Protein AF-A0A1I4AYC9-F1 (afdb_monomer_lite)

Secondary structure (DSSP, 8-state):
--GGG----HHHHHHHHHHHHHHHT-TT-GGGSTT--HHHHHHHHHHTTTTHHHIIIIIHHH-SS---HHHHHHHHHHHHHHH-

Structure (mmCIF, N/CA/C/O backbone):
data_AF-A0A1I4AYC9-F1
#
_entry.id   AF-A0A1I4AYC9-F1
#
loop_
_atom_site.group_PDB
_atom_site.id
_atom_site.type_symbol
_atom_site.label_atom_id
_atom_site.label_alt_id
_atom_site.label_comp_id
_atom_site.label_asym_id
_atom_site.label_entity_id
_atom_site.label_seq_id
_atom_site.pdbx_PDB_ins_code
_atom_site.Cartn_x
_atom_site.Cartn_y
_atom_site.Cartn_z
_atom_site.occupancy
_atom_site.B_iso_or_equiv
_atom_site.auth_seq_id
_atom_site.auth_comp_id
_atom_site.auth_asym_id
_atom_site.auth_atom_id
_atom_site.pdbx_PDB_model_num
ATOM 1 N N . MET A 1 1 ? 11.992 -3.817 -8.089 1.00 79.69 1 MET A N 1
ATOM 2 C CA . MET A 1 1 ? 10.562 -3.832 -7.708 1.00 79.69 1 MET A CA 1
ATOM 3 C C . MET A 1 1 ? 10.209 -5.188 -7.113 1.00 79.69 1 MET A C 1
ATOM 5 O O . MET A 1 1 ? 10.345 -6.187 -7.806 1.00 79.69 1 MET A O 1
ATOM 9 N N . LEU A 1 2 ? 9.797 -5.227 -5.842 1.00 89.94 2 LEU A N 1
ATOM 10 C CA . LEU A 1 2 ? 9.631 -6.472 -5.072 1.00 89.94 2 LEU A CA 1
ATOM 11 C C . LEU A 1 2 ? 8.342 -7.247 -5.391 1.00 89.94 2 LEU A C 1
ATOM 13 O O . LEU A 1 2 ? 8.342 -8.469 -5.368 1.00 89.94 2 LEU A O 1
ATOM 17 N N . TYR A 1 3 ? 7.239 -6.557 -5.679 1.00 93.50 3 TYR A N 1
ATOM 18 C CA . TYR A 1 3 ? 5.915 -7.186 -5.754 1.00 93.50 3 TYR A CA 1
ATOM 19 C C . TYR A 1 3 ? 5.820 -8.418 -6.683 1.00 93.50 3 TYR A C 1
ATOM 21 O O . TYR A 1 3 ? 5.293 -9.435 -6.234 1.00 93.50 3 TYR A O 1
ATOM 29 N N . PRO A 1 4 ? 6.398 -8.421 -7.904 1.00 93.44 4 PRO A N 1
ATOM 30 C CA . PRO A 1 4 ? 6.345 -9.588 -8.791 1.00 93.44 4 PRO A CA 1
ATOM 31 C C . PRO A 1 4 ? 7.062 -10.838 -8.261 1.00 93.44 4 PRO A C 1
ATOM 33 O O . PRO A 1 4 ? 6.873 -11.920 -8.809 1.00 93.44 4 PRO A O 1
ATOM 36 N N . THR A 1 5 ? 7.907 -10.710 -7.232 1.00 94.69 5 THR A N 1
ATOM 37 C CA . THR A 1 5 ? 8.619 -11.843 -6.620 1.00 94.69 5 THR A CA 1
ATOM 38 C C . THR A 1 5 ? 7.881 -12.420 -5.413 1.00 94.69 5 THR A C 1
ATOM 40 O O . THR A 1 5 ? 8.381 -13.353 -4.787 1.00 94.69 5 THR A O 1
ATOM 43 N N . ILE A 1 6 ? 6.731 -11.852 -5.039 1.00 94.19 6 ILE A N 1
ATOM 44 C CA . ILE A 1 6 ? 5.921 -12.307 -3.908 1.00 94.19 6 ILE A CA 1
ATOM 45 C C . ILE A 1 6 ? 4.895 -13.321 -4.416 1.00 94.19 6 ILE A C 1
ATOM 47 O O . ILE A 1 6 ? 4.127 -13.039 -5.332 1.00 94.19 6 ILE A O 1
ATOM 51 N N . THR A 1 7 ? 4.857 -14.497 -3.790 1.00 95.75 7 THR A N 1
ATOM 52 C CA . THR A 1 7 ? 3.782 -15.474 -4.005 1.00 95.75 7 THR A CA 1
ATOM 53 C C . THR A 1 7 ? 2.657 -15.190 -3.016 1.00 95.75 7 THR A C 1
ATOM 55 O O . THR A 1 7 ? 2.891 -15.161 -1.811 1.00 95.75 7 THR A O 1
ATOM 58 N N . ILE A 1 8 ? 1.451 -14.952 -3.534 1.00 94.62 8 ILE A N 1
ATOM 59 C CA . ILE A 1 8 ? 0.232 -14.779 -2.737 1.00 94.62 8 ILE A CA 1
ATOM 60 C C . ILE A 1 8 ? -0.507 -16.116 -2.770 1.00 94.62 8 ILE A C 1
ATOM 62 O O . ILE A 1 8 ? -1.257 -16.391 -3.705 1.00 94.62 8 ILE A O 1
ATOM 66 N N . ASP A 1 9 ? -0.222 -16.963 -1.789 1.00 96.25 9 ASP A N 1
ATOM 67 C CA . ASP A 1 9 ? -0.877 -18.251 -1.573 1.00 96.25 9 ASP A CA 1
ATOM 68 C C . ASP A 1 9 ? -1.757 -18.216 -0.313 1.00 96.25 9 ASP A C 1
ATOM 70 O O . ASP A 1 9 ? -1.861 -17.192 0.369 1.00 96.25 9 ASP A O 1
ATOM 74 N N . ASP A 1 10 ? -2.393 -19.342 0.006 1.00 97.00 10 ASP A N 1
ATOM 75 C CA . ASP A 1 10 ? -3.266 -19.459 1.178 1.00 97.00 10 ASP A CA 1
ATOM 76 C C . ASP A 1 10 ? -2.523 -19.123 2.483 1.00 97.00 10 ASP A C 1
ATOM 78 O O . ASP A 1 10 ? -3.070 -18.447 3.353 1.00 97.00 10 ASP A O 1
ATOM 82 N N . SER A 1 11 ? -1.240 -19.493 2.594 1.00 97.12 11 SER A N 1
ATOM 83 C CA . SER A 1 11 ? -0.427 -19.164 3.770 1.00 97.12 11 SER A CA 1
ATOM 84 C C . SER A 1 11 ? -0.194 -17.659 3.904 1.00 97.12 11 SER A C 1
ATOM 86 O O . SER A 1 11 ? -0.140 -17.143 5.024 1.00 97.12 11 SER A O 1
ATOM 88 N N . PHE A 1 12 ? -0.027 -16.945 2.791 1.00 96.19 12 PHE A N 1
ATOM 89 C CA . PHE A 1 12 ? 0.087 -15.492 2.796 1.00 96.19 12 PHE A CA 1
ATOM 90 C C . PHE A 1 12 ? -1.239 -14.830 3.191 1.00 96.19 12 PHE A C 1
ATOM 92 O O . PHE A 1 12 ? -1.239 -13.872 3.967 1.00 96.19 12 PHE A O 1
ATOM 99 N N . MET A 1 13 ? -2.372 -15.361 2.720 1.00 95.94 13 MET A N 1
ATOM 100 C CA . MET A 1 13 ? -3.703 -14.871 3.100 1.00 95.94 13 MET A CA 1
ATOM 101 C C . MET A 1 13 ? -3.988 -15.080 4.593 1.00 95.94 13 MET A C 1
ATOM 103 O O . MET A 1 13 ? -4.449 -14.153 5.263 1.00 95.94 13 MET A O 1
ATOM 107 N N . ASP A 1 14 ? -3.618 -16.237 5.144 1.00 97.12 14 ASP A N 1
ATOM 108 C CA . ASP A 1 14 ? -3.706 -16.510 6.581 1.00 97.12 14 ASP A CA 1
ATOM 109 C C . ASP A 1 14 ? -2.858 -15.527 7.395 1.00 97.12 14 ASP A C 1
ATOM 111 O O . ASP A 1 14 ? -3.302 -15.011 8.425 1.00 97.12 14 ASP A O 1
ATOM 115 N N . LEU A 1 15 ? -1.646 -15.218 6.922 1.00 96.81 15 LEU A N 1
ATOM 116 C CA . LEU A 1 15 ? -0.778 -14.231 7.560 1.00 96.81 15 LEU A CA 1
ATOM 117 C C . LEU A 1 15 ? -1.416 -12.835 7.561 1.00 96.81 15 LEU A C 1
ATOM 119 O O . LEU A 1 15 ? -1.363 -12.142 8.581 1.00 96.81 15 LEU A O 1
ATOM 123 N N . ILE A 1 16 ? -2.042 -12.415 6.455 1.00 94.69 16 ILE A N 1
ATOM 124 C CA . ILE A 1 16 ? -2.769 -11.139 6.394 1.00 94.69 16 ILE A CA 1
ATOM 125 C C . ILE A 1 16 ? -3.860 -11.109 7.463 1.00 94.69 16 ILE A C 1
ATOM 127 O O . ILE A 1 16 ? -3.939 -10.130 8.211 1.00 94.69 16 ILE A O 1
ATOM 131 N N . GLN A 1 17 ? -4.672 -12.163 7.565 1.00 94.44 17 GLN A N 1
ATOM 132 C CA . GLN A 1 17 ? -5.761 -12.217 8.537 1.00 94.44 17 GLN A CA 1
ATOM 133 C C . GLN A 1 17 ? -5.232 -12.153 9.976 1.00 94.44 17 GLN A C 1
ATOM 135 O O . GLN A 1 17 ? -5.671 -11.303 10.749 1.00 94.44 17 GLN A O 1
ATOM 140 N N . GLN A 1 18 ? -4.208 -12.945 10.307 1.00 96.94 18 GLN A N 1
ATOM 141 C CA . GLN A 1 18 ? -3.583 -12.937 11.635 1.00 96.94 18 GLN A CA 1
ATOM 142 C C . GLN A 1 18 ? -3.030 -11.555 12.012 1.00 96.94 18 GLN A C 1
ATOM 144 O O . GLN A 1 18 ? -3.228 -11.077 13.133 1.00 96.94 18 GLN A O 1
ATOM 149 N N . VAL A 1 19 ? -2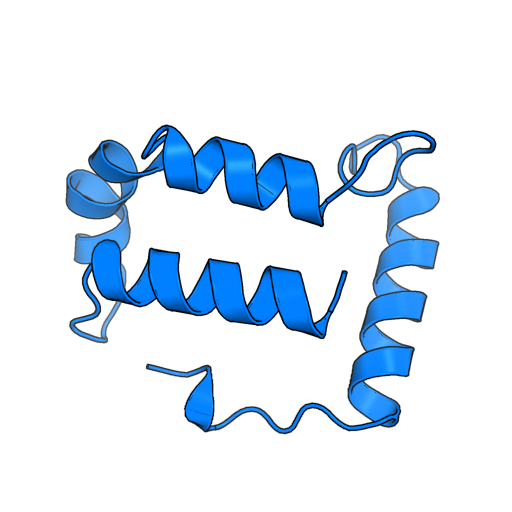.361 -10.873 11.075 1.00 95.06 19 VAL A N 1
ATOM 150 C CA . VAL A 1 19 ? -1.838 -9.518 11.302 1.00 95.06 19 VAL A CA 1
ATOM 151 C C . VAL A 1 19 ? -2.975 -8.518 11.510 1.00 95.06 19 VAL A C 1
ATOM 153 O O . VAL A 1 19 ? -2.859 -7.635 12.365 1.00 95.06 19 VAL A O 1
ATOM 156 N N . ARG A 1 20 ? -4.073 -8.631 10.755 1.00 93.56 20 ARG A N 1
ATOM 157 C CA . ARG A 1 20 ? -5.246 -7.760 10.916 1.00 93.56 20 ARG A CA 1
ATOM 158 C C . ARG A 1 20 ? -5.917 -7.971 12.268 1.00 93.56 20 ARG A C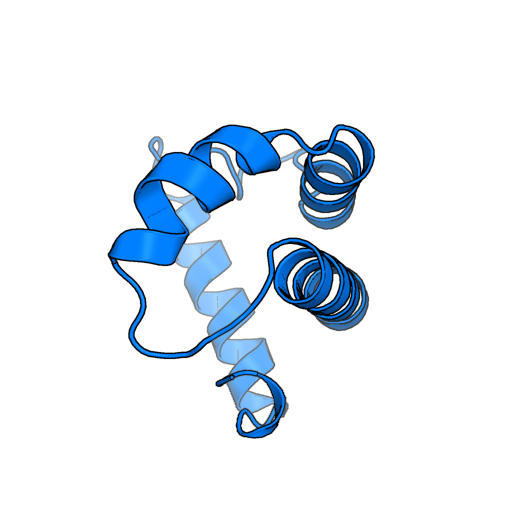 1
ATOM 160 O O . ARG A 1 20 ? -6.169 -6.983 12.958 1.00 93.56 20 ARG A O 1
ATOM 167 N N . ASP A 1 21 ? -6.117 -9.220 12.673 1.00 94.56 21 ASP A N 1
ATOM 168 C CA . ASP A 1 21 ? -6.725 -9.571 13.957 1.00 94.56 21 ASP A CA 1
ATOM 169 C C . ASP A 1 21 ? -5.881 -9.048 15.116 1.00 94.56 21 ASP A C 1
ATOM 171 O O . ASP A 1 21 ? -6.397 -8.367 16.003 1.00 94.56 21 ASP A O 1
ATOM 175 N N . HIS A 1 22 ? -4.564 -9.256 15.070 1.00 95.81 22 HIS A N 1
ATOM 176 C CA . HIS A 1 22 ? -3.660 -8.732 16.088 1.00 95.81 22 HIS A CA 1
ATOM 177 C C . HIS A 1 22 ? -3.682 -7.196 16.148 1.00 95.81 22 HIS A C 1
ATOM 179 O O . HIS A 1 22 ? -3.822 -6.611 17.221 1.00 95.81 22 HIS A O 1
ATOM 185 N N . ARG A 1 23 ? -3.606 -6.513 14.996 1.00 95.38 23 ARG A N 1
ATOM 186 C CA . ARG A 1 23 ? -3.655 -5.042 14.946 1.00 95.38 23 ARG A CA 1
ATOM 187 C C . ARG A 1 23 ? -5.004 -4.487 15.405 1.00 95.38 23 ARG A C 1
ATOM 189 O O . ARG A 1 23 ? -5.034 -3.378 15.932 1.00 95.38 23 ARG A O 1
ATOM 196 N N . SER A 1 24 ? -6.107 -5.220 15.234 1.00 94.25 24 SER A N 1
ATOM 197 C CA . SER A 1 24 ? -7.449 -4.761 15.630 1.00 94.25 24 SER A CA 1
ATOM 198 C C . SER A 1 24 ? -7.536 -4.479 17.135 1.00 94.25 24 SER A C 1
ATOM 200 O O . SER A 1 24 ? -8.185 -3.515 17.558 1.00 94.25 24 SER A O 1
ATOM 202 N N . GLN A 1 25 ? -6.771 -5.246 17.920 1.00 93.75 25 GLN A N 1
ATOM 203 C CA . GLN A 1 25 ? -6.652 -5.139 19.373 1.00 93.75 25 GLN A CA 1
ATOM 204 C C . GLN A 1 25 ? -5.873 -3.891 19.811 1.00 93.75 25 GLN A C 1
ATOM 206 O O . GLN A 1 25 ? -6.001 -3.451 20.953 1.00 93.75 25 GLN A O 1
ATOM 211 N N . LEU A 1 26 ? -5.088 -3.280 18.917 1.00 94.50 26 LEU A N 1
ATOM 212 C CA . LEU A 1 26 ? -4.269 -2.113 19.227 1.00 94.50 26 LEU A CA 1
ATOM 213 C C . LEU A 1 26 ? -5.038 -0.817 18.912 1.00 94.50 26 LEU A C 1
ATOM 215 O O . LEU A 1 26 ? -5.540 -0.644 17.798 1.00 94.50 26 LEU A O 1
ATOM 219 N N . PRO A 1 27 ? -5.148 0.144 19.849 1.00 90.56 27 PRO A N 1
ATOM 220 C CA . PRO A 1 27 ? -5.852 1.406 19.598 1.00 90.56 27 PRO A CA 1
ATOM 221 C C . PRO A 1 27 ? -5.141 2.280 18.555 1.00 90.56 27 PRO A C 1
ATOM 223 O O . PRO A 1 27 ? -5.789 3.042 17.848 1.00 90.56 27 PRO A O 1
ATOM 226 N N . ILE A 1 28 ? -3.824 2.116 18.411 1.00 94.25 28 ILE A N 1
ATOM 227 C CA . ILE A 1 28 ? -2.973 2.879 17.488 1.00 94.25 28 ILE A CA 1
ATOM 228 C C . ILE A 1 28 ? -3.083 2.439 16.019 1.00 94.25 28 ILE A C 1
ATOM 230 O O . ILE A 1 28 ? -2.444 3.038 15.159 1.00 94.25 28 ILE A O 1
ATOM 234 N N . CYS A 1 29 ? -3.857 1.393 15.714 1.00 94.62 29 CYS A N 1
ATOM 235 C CA . CYS A 1 29 ? -4.027 0.873 14.357 1.00 94.62 29 CYS A CA 1
ATOM 236 C C . CYS A 1 29 ? -5.427 1.220 13.819 1.00 94.62 29 CYS A C 1
ATOM 238 O O . CYS A 1 29 ? -6.329 0.382 13.884 1.00 94.62 29 CYS A O 1
ATOM 240 N N . PRO A 1 30 ? -5.642 2.439 13.283 1.00 90.44 30 PRO A N 1
ATOM 241 C CA . PRO A 1 30 ? -6.956 2.863 12.796 1.00 90.44 30 PRO A CA 1
ATOM 242 C C . PRO A 1 30 ? -7.419 2.068 11.567 1.00 90.44 30 PRO A C 1
ATOM 244 O O . PRO A 1 30 ? -8.609 1.893 11.354 1.00 90.44 30 PRO A O 1
ATOM 247 N N . SER A 1 31 ? -6.482 1.531 10.786 1.00 89.62 31 SER A N 1
ATOM 248 C CA . SER A 1 31 ? -6.718 0.838 9.514 1.00 89.62 31 SER A CA 1
ATOM 249 C C . SER A 1 31 ? -7.488 -0.491 9.630 1.00 89.62 31 SER A C 1
ATOM 251 O O . SER A 1 31 ? -8.004 -1.009 8.646 1.00 89.62 31 SER A O 1
ATOM 253 N N . VAL A 1 32 ? -7.585 -1.062 10.827 1.00 91.38 32 VAL A N 1
ATOM 254 C CA . VAL A 1 32 ? -8.249 -2.354 11.088 1.00 91.38 32 VAL A CA 1
ATOM 255 C C . VAL A 1 32 ? -9.453 -2.211 12.019 1.00 91.38 32 VAL A C 1
ATOM 257 O O . VAL A 1 32 ? -9.965 -3.204 12.528 1.00 91.38 32 VAL A O 1
ATOM 260 N N . LYS A 1 33 ? -9.889 -0.973 12.278 1.00 89.06 33 LYS A N 1
ATOM 261 C CA . LYS A 1 33 ? -11.077 -0.703 13.088 1.00 89.06 33 LYS A CA 1
ATOM 262 C C . LYS A 1 33 ? -12.347 -1.014 12.305 1.00 89.06 33 LYS A C 1
ATOM 264 O O . LYS A 1 33 ? -12.376 -0.957 11.075 1.00 89.06 33 LYS A O 1
ATOM 269 N N . GLU A 1 34 ? -13.395 -1.355 13.046 1.00 87.00 34 GLU A N 1
ATOM 270 C CA . GLU A 1 34 ? -14.711 -1.631 12.483 1.00 87.00 34 GLU A CA 1
ATOM 271 C C . GLU A 1 34 ? -15.203 -0.441 11.643 1.00 87.00 34 GLU A C 1
ATOM 273 O O . GLU A 1 34 ? -14.995 0.719 11.999 1.00 87.00 34 GLU A O 1
ATOM 278 N N . GLY A 1 35 ? -15.806 -0.736 10.490 1.00 88.75 35 GLY A N 1
ATOM 279 C CA . GLY A 1 35 ? -16.277 0.272 9.537 1.00 88.75 35 GLY A CA 1
ATOM 280 C C . GLY A 1 35 ? -15.211 0.824 8.582 1.00 88.75 35 GLY A C 1
ATOM 281 O O . GLY A 1 35 ? -15.564 1.544 7.650 1.00 88.75 35 GLY A O 1
ATOM 282 N N . VAL A 1 36 ? -13.927 0.476 8.744 1.00 92.25 36 VAL A N 1
ATOM 283 C CA . VAL A 1 36 ? -12.867 0.922 7.826 1.00 92.25 36 VAL A CA 1
ATOM 284 C C . VAL A 1 36 ? -12.734 -0.026 6.635 1.00 92.25 36 VAL A C 1
ATOM 286 O O . VAL A 1 36 ? -12.319 -1.178 6.770 1.00 92.25 36 VAL A O 1
ATOM 289 N N . ASN A 1 37 ? -13.025 0.485 5.438 1.00 94.44 37 ASN A N 1
ATOM 290 C CA . ASN A 1 37 ? -12.794 -0.217 4.180 1.00 94.44 37 ASN A CA 1
ATOM 291 C C . ASN A 1 37 ? -11.412 0.154 3.612 1.00 94.44 37 ASN A C 1
ATOM 293 O O . ASN A 1 37 ? -11.227 1.230 3.042 1.00 94.44 37 ASN A O 1
ATOM 297 N N . ILE A 1 38 ? -10.437 -0.747 3.768 1.00 93.31 38 ILE A N 1
ATOM 298 C CA . ILE A 1 38 ? -9.049 -0.517 3.335 1.00 93.31 38 ILE A CA 1
ATOM 299 C C . ILE A 1 38 ? -8.932 -0.300 1.835 1.00 93.31 38 ILE A C 1
ATOM 301 O O . ILE A 1 38 ? -8.221 0.608 1.413 1.00 93.31 38 ILE A O 1
ATOM 305 N N . LYS A 1 39 ? -9.638 -1.097 1.035 1.00 95.56 39 LYS A N 1
ATOM 306 C CA . LYS A 1 39 ? -9.619 -0.966 -0.420 1.00 95.56 39 LYS A CA 1
ATOM 307 C C . LYS A 1 39 ? -10.076 0.418 -0.866 1.00 95.56 39 LYS A C 1
ATOM 309 O O . LYS A 1 39 ? -9.420 1.048 -1.693 1.00 95.56 39 LYS A O 1
ATOM 314 N N . SER A 1 40 ? -11.159 0.913 -0.271 1.00 96.31 40 SER A N 1
ATOM 315 C CA . SER A 1 40 ? -11.691 2.249 -0.555 1.00 96.31 40 SER A CA 1
ATOM 316 C C . SER A 1 40 ? -10.712 3.340 -0.124 1.00 96.31 40 SER A C 1
ATOM 318 O O . SER A 1 40 ? -10.462 4.259 -0.894 1.00 96.31 40 SER A O 1
ATOM 320 N N . LEU A 1 41 ? -10.098 3.205 1.056 1.00 95.44 41 LEU A N 1
ATOM 321 C CA . LEU A 1 41 ? -9.122 4.173 1.561 1.00 95.44 41 LEU A CA 1
ATOM 322 C C . LEU A 1 41 ? -7.856 4.241 0.691 1.00 95.4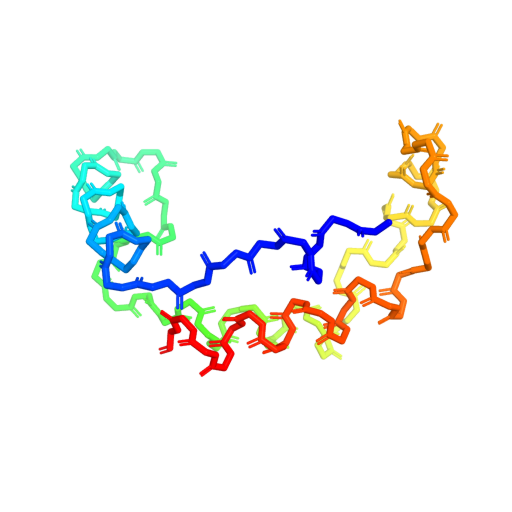4 41 LEU A C 1
ATOM 324 O O . LEU A 1 41 ? -7.388 5.330 0.370 1.00 95.44 41 LEU A O 1
ATOM 328 N N . ILE A 1 42 ? -7.315 3.086 0.282 1.00 96.50 42 ILE A N 1
ATOM 329 C CA . ILE A 1 42 ? -6.175 3.028 -0.645 1.00 96.50 42 ILE A CA 1
ATOM 330 C C . ILE A 1 42 ? -6.561 3.695 -1.966 1.00 96.50 42 ILE A C 1
ATOM 332 O O . ILE A 1 42 ? -5.837 4.565 -2.439 1.00 96.50 42 ILE A O 1
ATOM 336 N N . THR A 1 43 ? -7.713 3.326 -2.530 1.00 97.00 43 THR A N 1
ATOM 337 C CA . THR A 1 43 ? -8.206 3.884 -3.797 1.00 97.00 43 THR A CA 1
ATOM 338 C C . THR A 1 43 ? -8.331 5.404 -3.726 1.00 97.00 43 THR A C 1
ATOM 340 O O . THR A 1 43 ? -7.821 6.094 -4.599 1.00 97.00 43 THR A O 1
ATOM 343 N N . GLU A 1 44 ? -8.905 5.936 -2.646 1.00 97.50 44 GLU A N 1
ATOM 344 C CA . GLU A 1 44 ? -9.034 7.378 -2.430 1.00 97.50 44 GLU A CA 1
ATOM 345 C C . GLU A 1 44 ? -7.675 8.092 -2.397 1.00 97.50 44 GLU A C 1
ATOM 347 O O . GLU A 1 44 ? -7.517 9.145 -3.017 1.00 97.50 44 GLU A O 1
ATOM 352 N N . PHE A 1 45 ? -6.681 7.541 -1.692 1.00 97.06 45 PHE A N 1
ATOM 353 C CA . PHE A 1 45 ? -5.342 8.136 -1.642 1.00 97.06 45 PHE A CA 1
ATOM 354 C C . PHE A 1 45 ? -4.643 8.118 -2.997 1.00 97.06 45 PHE A C 1
ATOM 356 O O . PHE A 1 45 ? -3.955 9.084 -3.328 1.00 97.06 45 PHE A O 1
ATOM 363 N N . LEU A 1 46 ? -4.821 7.048 -3.771 1.00 97.62 46 LEU A N 1
ATOM 364 C CA . LEU A 1 46 ? -4.262 6.942 -5.115 1.00 97.62 46 LEU A CA 1
ATOM 365 C C . LEU A 1 46 ? -4.942 7.920 -6.079 1.00 97.62 46 LEU A C 1
ATOM 367 O O . LEU A 1 46 ? -4.252 8.629 -6.803 1.00 97.62 46 LEU A O 1
ATOM 371 N N . ASP A 1 47 ? -6.273 8.012 -6.055 1.00 97.81 47 ASP A N 1
ATOM 372 C CA . ASP A 1 47 ? -7.044 8.898 -6.939 1.00 97.81 47 ASP A CA 1
ATOM 373 C C . ASP A 1 47 ? -6.776 10.384 -6.650 1.00 97.81 47 ASP A C 1
ATOM 375 O O . ASP A 1 47 ? -6.849 11.224 -7.546 1.00 97.81 47 ASP A O 1
ATOM 379 N N . LYS A 1 48 ? -6.441 10.717 -5.398 1.00 98.19 48 LYS A N 1
ATOM 380 C CA . LYS A 1 48 ? -6.029 12.067 -4.982 1.00 98.19 48 LYS A CA 1
ATOM 381 C C . LYS A 1 48 ? -4.533 12.331 -5.144 1.00 98.19 48 LYS A C 1
ATOM 383 O O . LYS A 1 48 ? -4.092 13.419 -4.784 1.00 98.19 48 LYS A O 1
ATOM 388 N N . GLU A 1 49 ? -3.758 11.342 -5.590 1.00 97.81 49 GLU A N 1
ATOM 389 C CA . GLU A 1 49 ? -2.291 11.384 -5.604 1.00 97.81 49 GLU A CA 1
ATOM 390 C C . GLU A 1 49 ? -1.699 11.852 -4.258 1.00 97.81 49 GLU A C 1
ATOM 392 O O . GLU A 1 49 ? -0.690 12.557 -4.207 1.00 97.81 49 GLU A O 1
ATOM 397 N N . PHE A 1 50 ? -2.339 11.476 -3.143 1.00 97.94 50 PHE A N 1
ATOM 398 C CA . PHE A 1 50 ? -2.139 12.097 -1.828 1.00 97.94 50 PHE A CA 1
ATOM 399 C C . PHE A 1 50 ? -0.669 12.099 -1.384 1.00 97.94 50 PHE A C 1
ATOM 401 O O . PHE A 1 50 ? -0.190 13.073 -0.810 1.00 97.94 50 PHE A O 1
ATOM 408 N N . TYR A 1 51 ? 0.058 11.022 -1.693 1.00 97.56 51 TYR A N 1
ATOM 409 C CA . TYR A 1 51 ? 1.467 10.849 -1.332 1.00 97.56 51 TYR A CA 1
ATOM 410 C C . TYR A 1 51 ? 2.453 11.209 -2.444 1.00 97.56 51 TYR A C 1
ATOM 412 O O . TYR A 1 51 ? 3.652 11.039 -2.249 1.00 97.56 51 TYR A O 1
ATOM 420 N N . LYS A 1 52 ? 2.007 11.684 -3.610 1.00 98.19 52 LYS A N 1
ATOM 421 C CA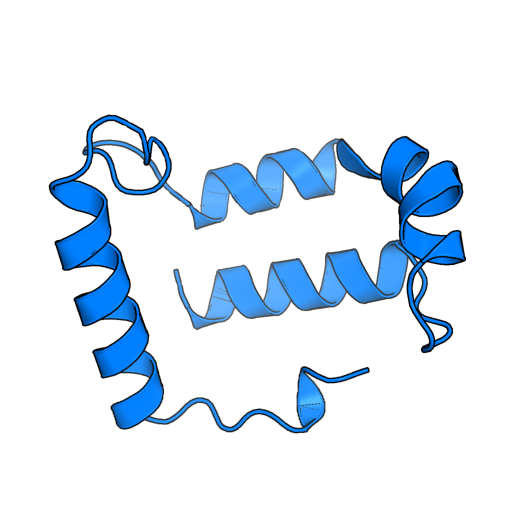 . LYS A 1 52 ? 2.889 11.881 -4.768 1.00 98.19 52 LYS A CA 1
ATOM 422 C C . LYS A 1 52 ? 4.044 12.837 -4.480 1.00 98.19 52 LYS A C 1
ATOM 424 O O . LYS A 1 52 ? 5.193 12.515 -4.768 1.00 98.19 52 LYS A O 1
ATOM 429 N N . SER A 1 53 ? 3.743 13.982 -3.868 1.00 98.06 53 SER A N 1
ATOM 430 C CA . SER A 1 53 ? 4.753 14.986 -3.512 1.00 98.06 53 SER A CA 1
ATOM 431 C C . SER A 1 53 ? 5.797 14.425 -2.544 1.00 98.06 53 SER A C 1
ATOM 433 O O . SER A 1 53 ? 7.000 14.577 -2.768 1.00 98.06 53 SER A O 1
ATOM 435 N N . ASP A 1 54 ? 5.352 13.743 -1.487 1.00 97.88 54 ASP A N 1
ATOM 436 C CA . ASP A 1 54 ? 6.248 13.138 -0.496 1.00 97.88 54 ASP A CA 1
ATOM 437 C C . ASP A 1 54 ? 7.054 11.988 -1.104 1.00 97.88 54 ASP A C 1
ATOM 439 O O . ASP A 1 54 ? 8.243 11.835 -0.828 1.00 97.88 54 ASP A O 1
ATOM 443 N N . TYR A 1 55 ? 6.438 11.203 -1.988 1.00 97.75 55 TYR A N 1
ATOM 444 C CA . TYR A 1 55 ? 7.124 10.131 -2.687 1.00 97.75 55 TYR A CA 1
ATOM 445 C C . TYR A 1 55 ? 8.251 10.680 -3.562 1.00 97.75 55 TYR A C 1
ATOM 447 O O . TYR A 1 55 ? 9.388 10.227 -3.450 1.00 97.75 55 TYR A O 1
ATOM 455 N N . ASP A 1 56 ? 7.956 11.670 -4.406 1.00 96.88 56 ASP A N 1
ATOM 456 C CA . ASP A 1 56 ? 8.907 12.211 -5.377 1.00 96.88 56 ASP A CA 1
ATOM 457 C C . ASP A 1 56 ? 10.047 12.998 -4.696 1.00 96.88 56 ASP A C 1
ATOM 459 O O . ASP A 1 56 ? 11.187 12.949 -5.162 1.00 96.88 56 ASP A O 1
ATOM 463 N N . SER A 1 57 ? 9.769 13.682 -3.578 1.00 97.06 57 SER A N 1
ATOM 464 C CA . SER A 1 57 ? 10.757 14.502 -2.854 1.00 97.06 57 SER A CA 1
ATOM 465 C C . SER A 1 57 ? 11.528 13.765 -1.754 1.00 97.06 57 SER A C 1
ATOM 467 O O . SER A 1 57 ? 12.680 14.111 -1.493 1.00 97.06 57 SER A O 1
ATOM 469 N N . ILE A 1 58 ? 10.926 12.754 -1.117 1.00 96.88 58 ILE A N 1
ATOM 470 C CA . ILE A 1 58 ? 11.509 12.032 0.022 1.00 96.88 58 ILE A CA 1
ATOM 471 C C . ILE A 1 58 ? 11.726 10.568 -0.348 1.00 96.88 58 ILE A C 1
ATOM 473 O O . ILE A 1 58 ? 12.871 10.130 -0.451 1.00 96.88 58 ILE A O 1
ATOM 477 N N . THR A 1 59 ? 10.659 9.795 -0.568 1.00 96.00 59 THR A N 1
ATOM 478 C CA . THR A 1 59 ? 10.756 8.329 -0.710 1.00 96.00 59 THR A CA 1
ATOM 479 C C . THR A 1 59 ? 11.671 7.911 -1.855 1.00 96.00 59 THR A C 1
ATOM 481 O O . THR A 1 59 ? 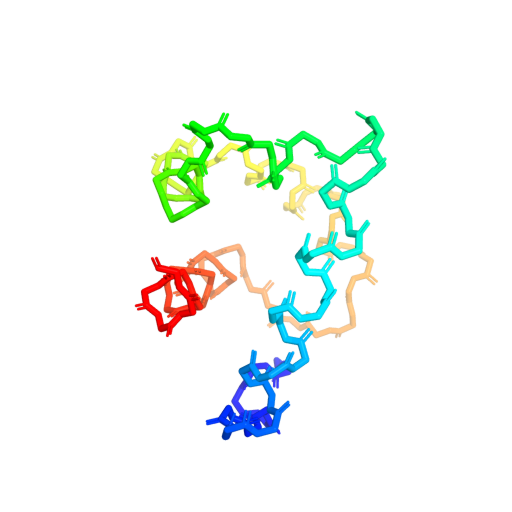12.496 7.018 -1.672 1.00 96.00 59 THR A O 1
ATOM 484 N N . ARG A 1 60 ? 11.604 8.593 -3.003 1.00 95.00 60 ARG A N 1
ATOM 485 C CA . ARG A 1 60 ? 12.436 8.312 -4.179 1.00 95.00 60 ARG A CA 1
ATOM 486 C C . ARG A 1 60 ? 13.933 8.485 -3.910 1.00 95.00 60 ARG A C 1
ATOM 488 O O . ARG A 1 60 ? 14.741 7.851 -4.575 1.00 95.00 60 ARG A O 1
ATOM 495 N N . THR A 1 61 ? 14.308 9.298 -2.922 1.00 94.31 61 THR A N 1
ATOM 496 C CA . THR A 1 61 ? 15.710 9.476 -2.501 1.00 94.31 61 THR A CA 1
ATOM 497 C C . THR A 1 61 ? 16.197 8.385 -1.541 1.00 94.31 61 THR A C 1
ATOM 499 O O . THR A 1 61 ? 17.402 8.234 -1.352 1.00 94.31 61 THR A O 1
ATOM 502 N N . LEU A 1 62 ? 15.274 7.631 -0.931 1.00 95.75 62 LEU A N 1
ATOM 503 C CA . LEU A 1 62 ? 15.558 6.626 0.100 1.00 95.75 62 LEU A CA 1
ATOM 504 C C . LEU A 1 62 ? 15.561 5.191 -0.437 1.00 95.75 62 LEU A C 1
ATOM 506 O O . LEU A 1 62 ? 16.150 4.307 0.184 1.00 95.75 62 LEU A O 1
ATOM 510 N N . ILE A 1 63 ? 14.882 4.939 -1.556 1.00 93.44 63 ILE A N 1
ATOM 511 C CA . ILE A 1 63 ? 14.777 3.606 -2.157 1.00 93.44 63 ILE A CA 1
ATOM 512 C C . ILE A 1 63 ? 15.921 3.352 -3.142 1.00 93.44 63 ILE A C 1
ATOM 514 O O . ILE A 1 63 ? 16.347 4.246 -3.866 1.00 93.44 63 ILE A O 1
ATOM 518 N N . SER A 1 64 ? 16.427 2.117 -3.168 1.00 91.50 64 SER A N 1
ATOM 519 C CA . SER A 1 64 ? 17.516 1.722 -4.076 1.00 91.50 64 SER A CA 1
ATOM 520 C C . SER A 1 64 ? 17.036 1.368 -5.484 1.00 91.50 64 SER A C 1
ATOM 522 O O . SER A 1 64 ? 17.812 1.454 -6.433 1.00 91.50 64 SER A O 1
ATOM 524 N N . ASP A 1 65 ? 15.773 0.965 -5.619 1.00 90.44 65 ASP A N 1
ATOM 525 C CA . ASP A 1 65 ? 15.172 0.652 -6.912 1.00 90.44 65 ASP A CA 1
ATOM 526 C C . ASP A 1 65 ? 14.640 1.934 -7.569 1.00 90.44 65 ASP A C 1
ATOM 528 O O . ASP A 1 65 ? 13.950 2.724 -6.922 1.00 90.44 65 ASP A O 1
ATOM 532 N N . ASP A 1 66 ? 14.868 2.106 -8.874 1.00 91.88 66 ASP A N 1
ATOM 533 C CA . ASP A 1 66 ? 14.205 3.162 -9.649 1.00 91.88 66 ASP A CA 1
ATOM 534 C C . ASP A 1 66 ? 12.754 2.754 -9.943 1.00 91.88 66 ASP A C 1
ATOM 536 O O . ASP A 1 66 ? 12.448 2.125 -10.957 1.00 91.88 66 ASP A O 1
ATOM 540 N N . VAL A 1 67 ? 11.867 3.055 -8.993 1.00 94.94 67 VAL A N 1
ATOM 541 C CA . VAL A 1 67 ? 10.420 2.834 -9.100 1.00 94.94 67 VAL A CA 1
ATOM 542 C C . VAL A 1 67 ? 9.709 4.177 -9.033 1.00 94.94 67 VAL A C 1
ATOM 544 O O . VAL A 1 67 ? 9.845 4.929 -8.062 1.00 94.94 67 VAL A O 1
ATOM 547 N N . THR A 1 68 ? 8.930 4.488 -10.063 1.00 95.81 68 THR A N 1
ATOM 548 C CA . THR A 1 68 ? 8.163 5.734 -10.127 1.00 95.81 68 THR A CA 1
ATOM 549 C C . THR A 1 68 ? 6.935 5.679 -9.220 1.00 95.81 68 THR A C 1
ATOM 551 O O . THR A 1 68 ? 6.426 4.603 -8.898 1.00 95.81 68 THR A O 1
ATOM 554 N N . TYR A 1 69 ? 6.414 6.849 -8.836 1.00 97.19 69 TYR A N 1
ATOM 555 C CA . TYR A 1 69 ? 5.143 6.920 -8.113 1.00 97.19 69 TYR A CA 1
ATOM 556 C C . TYR A 1 69 ? 4.007 6.234 -8.886 1.00 97.19 69 TYR A C 1
ATOM 558 O O . TYR A 1 69 ? 3.206 5.528 -8.289 1.00 97.19 69 TYR A O 1
ATOM 566 N N . GLU A 1 70 ? 3.979 6.372 -10.214 1.00 97.12 70 GLU A N 1
ATOM 567 C CA . GLU A 1 70 ? 2.984 5.730 -11.083 1.00 97.12 70 GLU A CA 1
ATOM 568 C C . GLU A 1 70 ? 3.028 4.198 -10.965 1.00 97.12 70 GLU A C 1
ATOM 570 O O . GLU A 1 70 ? 2.008 3.554 -10.725 1.00 97.12 70 GLU A O 1
ATOM 575 N N . GLN A 1 71 ? 4.223 3.604 -11.059 1.00 96.75 71 GLN A N 1
ATOM 576 C CA . GLN A 1 71 ? 4.406 2.157 -10.906 1.00 96.75 71 GLN A CA 1
ATOM 577 C C . GLN A 1 71 ? 3.973 1.682 -9.516 1.00 96.75 71 GLN A C 1
ATOM 579 O O . GLN A 1 71 ? 3.294 0.659 -9.388 1.00 96.75 71 GLN A O 1
ATOM 584 N N . THR A 1 72 ? 4.336 2.437 -8.477 1.00 96.31 72 THR A N 1
ATOM 585 C CA . THR A 1 72 ? 3.919 2.169 -7.097 1.00 96.31 72 THR A CA 1
ATOM 586 C C . THR A 1 72 ? 2.398 2.239 -6.953 1.00 96.31 72 THR A C 1
ATOM 588 O O . THR A 1 72 ? 1.803 1.328 -6.382 1.00 96.31 72 THR A O 1
ATOM 591 N N . SER A 1 73 ? 1.753 3.259 -7.516 1.00 97.75 73 SER A N 1
ATOM 592 C CA . SER A 1 73 ? 0.303 3.461 -7.459 1.00 97.75 73 SER A CA 1
ATOM 593 C C . SER A 1 73 ? -0.474 2.354 -8.169 1.00 97.75 73 SER A C 1
ATOM 595 O O . SER A 1 73 ? -1.426 1.816 -7.603 1.00 97.75 73 SER A O 1
ATOM 597 N N . LEU A 1 74 ? -0.043 1.950 -9.369 1.00 97.38 74 LEU A N 1
ATOM 598 C CA . LEU A 1 74 ? -0.640 0.824 -10.096 1.00 97.38 74 LEU A CA 1
ATOM 599 C C . LEU A 1 74 ? -0.522 -0.482 -9.302 1.00 97.38 74 LEU A C 1
ATOM 601 O O . LEU A 1 74 ? -1.492 -1.225 -9.171 1.00 97.38 74 LEU A O 1
ATOM 605 N N . THR A 1 75 ? 0.644 -0.719 -8.704 1.00 97.06 75 THR A N 1
ATOM 606 C CA . THR A 1 75 ? 0.895 -1.918 -7.894 1.00 97.06 75 THR A CA 1
ATOM 607 C C . THR A 1 75 ? 0.074 -1.924 -6.610 1.00 97.06 75 THR A C 1
ATOM 609 O O . THR A 1 75 ? -0.481 -2.953 -6.236 1.00 97.06 75 THR A O 1
ATOM 612 N N . LEU A 1 76 ? -0.057 -0.781 -5.931 1.00 96.94 76 LEU A N 1
ATOM 613 C CA . LEU A 1 76 ? -0.912 -0.659 -4.749 1.00 96.94 76 LEU A CA 1
ATOM 614 C C . LEU A 1 76 ? -2.386 -0.891 -5.084 1.00 96.94 76 LEU A C 1
ATOM 616 O O . LEU A 1 76 ? -3.094 -1.482 -4.272 1.00 96.94 76 LEU A O 1
ATOM 620 N N . ARG A 1 77 ? -2.838 -0.476 -6.273 1.00 97.31 77 ARG A N 1
ATOM 621 C CA . ARG A 1 77 ? -4.195 -0.756 -6.753 1.00 97.31 77 ARG A CA 1
ATOM 622 C C . ARG A 1 77 ? -4.406 -2.254 -6.974 1.00 97.31 77 ARG A C 1
ATOM 624 O O . ARG A 1 77 ? -5.381 -2.802 -6.476 1.00 97.31 77 ARG A O 1
ATOM 631 N N . GLU A 1 78 ? -3.447 -2.929 -7.605 1.00 96.50 78 GLU A N 1
ATOM 632 C CA . GLU A 1 78 ? -3.473 -4.386 -7.777 1.00 96.50 78 GLU A CA 1
ATOM 633 C C . GLU A 1 78 ? -3.484 -5.134 -6.432 1.00 96.50 78 GLU A C 1
ATOM 635 O O . GLU A 1 78 ? -4.264 -6.067 -6.239 1.00 96.50 78 GLU A O 1
ATOM 640 N N . ILE A 1 79 ? -2.657 -4.703 -5.475 1.00 95.94 79 ILE A N 1
ATOM 641 C CA . ILE A 1 79 ? -2.644 -5.242 -4.108 1.00 95.94 79 ILE A CA 1
ATOM 642 C C . ILE A 1 79 ? -4.004 -5.032 -3.439 1.00 95.94 79 ILE A C 1
ATOM 644 O O . ILE A 1 79 ? -4.528 -5.960 -2.823 1.00 95.94 79 ILE A O 1
ATOM 648 N N . ALA A 1 80 ? -4.581 -3.834 -3.560 1.00 95.75 80 ALA A N 1
ATOM 649 C CA . ALA A 1 80 ? -5.878 -3.524 -2.978 1.00 95.75 80 ALA A CA 1
ATOM 650 C C . ALA A 1 80 ? -6.992 -4.391 -3.567 1.00 95.75 80 ALA A C 1
ATOM 652 O O . ALA A 1 80 ? -7.844 -4.848 -2.820 1.00 95.75 80 ALA A O 1
ATOM 653 N N . ASP A 1 81 ? -6.961 -4.650 -4.875 1.00 95.19 81 ASP A N 1
ATOM 654 C CA . ASP A 1 81 ? -7.951 -5.487 -5.547 1.00 95.19 81 ASP A CA 1
ATOM 655 C C . ASP A 1 81 ? -7.844 -6.972 -5.202 1.00 95.19 81 ASP A C 1
ATOM 657 O O . ASP A 1 81 ? -8.865 -7.657 -5.154 1.00 95.19 81 ASP A O 1
ATOM 661 N N . LYS A 1 82 ? -6.625 -7.470 -4.982 1.00 92.62 82 LYS A N 1
ATOM 662 C CA . LYS A 1 82 ? -6.376 -8.887 -4.693 1.00 92.62 82 LYS A CA 1
ATOM 663 C C . LYS A 1 82 ? -6.552 -9.253 -3.225 1.00 92.62 82 LYS A C 1
ATOM 665 O O . LYS A 1 82 ? -6.900 -10.394 -2.939 1.00 92.62 82 LYS A O 1
ATOM 670 N N . LEU A 1 83 ? -6.245 -8.336 -2.307 1.00 91.94 83 LEU A N 1
ATOM 671 C CA . LEU A 1 83 ? -6.145 -8.648 -0.877 1.00 91.94 83 LEU A CA 1
ATOM 672 C C . LEU A 1 83 ? -7.301 -8.102 -0.026 1.00 91.94 83 LEU A C 1
ATOM 674 O O . LEU A 1 83 ? -7.422 -8.517 1.128 1.00 91.94 83 LEU A O 1
ATOM 678 N N . PHE A 1 84 ? -8.113 -7.173 -0.546 1.00 89.00 84 PHE A N 1
ATOM 679 C CA . PHE A 1 84 ? -9.172 -6.478 0.199 1.00 89.00 84 PHE A CA 1
ATOM 680 C C . PHE A 1 84 ? -10.453 -6.305 -0.630 1.00 89.00 84 PHE A C 1
ATOM 682 O O . PHE A 1 84 ? -11.514 -6.130 0.009 1.00 89.00 84 PHE A O 1
#

Foldseek 3Di:
DCVVVDDDDPVNLVVVVVVLVVLCPPPPRPCSDPPHLNLVVLVVCLVVVVCQVVCVPPVCVVDPDPDHSVNVSVVSNVCSVPRD

pLDDT: mean 94.83, std 3.05, range [79.69, 98.19]

Radius of gyration: 14.42 Å; chains: 1; bounding box: 34×34×31 Å

Sequence (84 aa):
MLYPTITIDDSFMDLIQQVRDHRSQLPICPSVKEGVNIKSLITEFLDKEFYKSDYDSITRT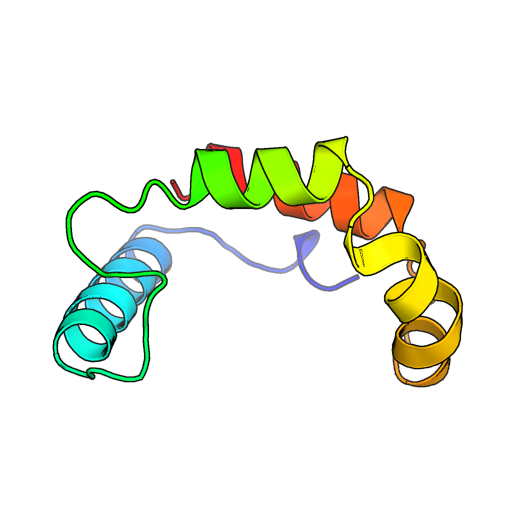LISDDVTYEQTSLTLREIADKLF